Protein AF-W7YFQ7-F1 (afdb_monomer_lite)

Secondary structure (DSSP, 8-state):
-HHHHHHHHHHHHHHHHHHT---------EEEEEEEE--HHHHHHHEETTTTEE--HHHHTTTHHHHHTSSEEEEEEES--TT---TT---EEEEGGGT--

Structure (mmCIF, N/CA/C/O backbone):
data_AF-W7YFQ7-F1
#
_entry.id   AF-W7YFQ7-F1
#
loop_
_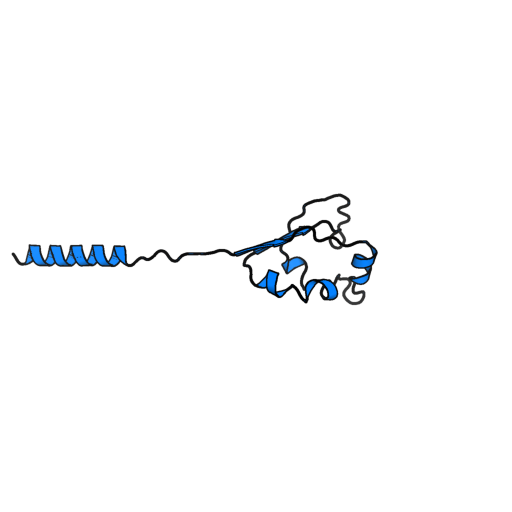atom_site.group_PDB
_atom_site.id
_atom_site.type_symbol
_atom_site.label_atom_id
_atom_site.label_alt_id
_atom_site.label_comp_id
_atom_site.label_asym_id
_atom_site.label_entity_id
_atom_site.label_seq_id
_atom_site.pdbx_PDB_ins_code
_atom_site.Cartn_x
_atom_site.Cartn_y
_atom_site.Cartn_z
_atom_site.occupancy
_atom_site.B_iso_or_equiv
_atom_site.auth_seq_id
_atom_site.auth_comp_id
_atom_site.auth_asym_id
_atom_site.auth_atom_id
_atom_site.pdbx_PDB_model_num
ATOM 1 N N . MET A 1 1 ? 42.651 -14.782 -48.985 1.00 70.44 1 MET A N 1
ATOM 2 C CA . MET A 1 1 ? 41.279 -14.273 -49.245 1.00 70.44 1 MET A CA 1
ATOM 3 C C . MET A 1 1 ? 40.213 -14.886 -48.337 1.00 70.44 1 MET A C 1
ATOM 5 O O . MET A 1 1 ? 39.398 -14.128 -47.835 1.00 70.44 1 MET A O 1
ATOM 9 N N . ALA A 1 2 ? 40.209 -16.202 -48.084 1.00 82.00 2 ALA A N 1
ATOM 10 C CA . ALA A 1 2 ? 39.188 -16.853 -47.249 1.00 82.00 2 ALA A CA 1
ATOM 11 C C . ALA A 1 2 ? 39.164 -16.369 -45.782 1.00 82.00 2 ALA A C 1
ATOM 13 O O . ALA A 1 2 ? 38.102 -16.023 -45.280 1.00 82.00 2 ALA A O 1
ATOM 14 N N . LEU A 1 3 ? 40.325 -16.240 -45.126 1.00 86.56 3 LEU A N 1
ATOM 15 C CA . LEU A 1 3 ? 40.413 -15.806 -43.720 1.00 86.56 3 LEU A CA 1
ATOM 16 C C . LEU A 1 3 ? 39.803 -14.414 -43.476 1.00 86.56 3 LEU A C 1
ATOM 18 O O . LEU A 1 3 ? 39.110 -14.194 -42.491 1.00 86.56 3 LEU A O 1
ATOM 22 N N . LYS A 1 4 ? 40.002 -13.486 -44.420 1.00 81.69 4 LYS A N 1
ATOM 23 C CA . LYS A 1 4 ? 39.465 -12.121 -44.343 1.00 81.69 4 LYS A CA 1
ATOM 24 C C . LYS A 1 4 ? 37.934 -12.101 -44.465 1.00 81.69 4 LYS A C 1
ATOM 26 O O . LYS A 1 4 ? 37.294 -11.270 -43.840 1.00 81.69 4 LYS A O 1
ATOM 31 N N . LYS A 1 5 ? 37.351 -13.040 -45.225 1.00 85.12 5 LYS A N 1
ATOM 32 C CA . LYS A 1 5 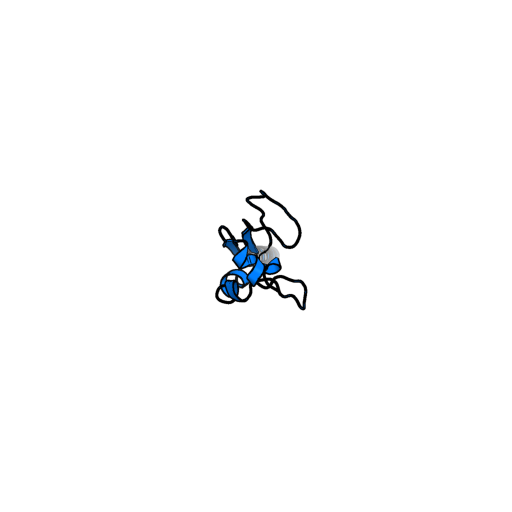? 35.892 -13.210 -45.340 1.00 85.12 5 LYS A CA 1
ATOM 33 C C . LYS A 1 5 ? 35.294 -13.738 -44.035 1.00 85.12 5 LYS A C 1
ATOM 35 O O . LYS A 1 5 ? 34.311 -13.186 -43.561 1.00 85.12 5 LYS A O 1
ATOM 40 N N . TRP A 1 6 ? 35.929 -14.739 -43.424 1.00 92.31 6 TRP A N 1
ATOM 41 C CA . TRP A 1 6 ? 35.507 -15.275 -42.126 1.00 92.31 6 TRP A CA 1
ATOM 42 C C . TRP A 1 6 ? 35.628 -14.249 -40.997 1.00 92.31 6 TRP A C 1
ATOM 44 O O . TRP A 1 6 ? 34.728 -14.153 -40.172 1.00 92.31 6 TRP A O 1
ATOM 54 N N . LEU A 1 7 ? 36.680 -13.424 -41.012 1.00 92.44 7 LEU A N 1
ATOM 55 C CA . LEU A 1 7 ? 36.837 -12.318 -40.067 1.00 92.44 7 LEU A CA 1
ATOM 56 C C . LEU A 1 7 ? 35.684 -11.308 -40.178 1.00 92.44 7 LEU A C 1
ATOM 58 O O . LEU A 1 7 ? 35.137 -10.889 -39.166 1.00 92.44 7 LEU A O 1
ATOM 62 N N . VAL A 1 8 ? 35.284 -10.945 -41.400 1.00 91.62 8 VAL A N 1
ATOM 63 C CA . VAL A 1 8 ? 34.161 -10.020 -41.621 1.00 91.62 8 VAL A CA 1
ATOM 64 C C . VAL A 1 8 ? 32.843 -10.632 -41.148 1.00 91.62 8 VAL A C 1
ATOM 66 O O . VAL A 1 8 ? 32.085 -9.953 -40.466 1.00 91.62 8 VAL A O 1
ATOM 69 N N . VAL A 1 9 ? 32.587 -11.911 -41.434 1.00 90.75 9 VAL A N 1
ATOM 70 C CA . VAL A 1 9 ? 31.385 -12.614 -40.946 1.00 90.75 9 VAL A CA 1
ATOM 71 C C . VAL A 1 9 ? 31.350 -12.656 -39.418 1.00 90.75 9 VAL A C 1
ATOM 73 O O . VAL A 1 9 ? 30.310 -12.398 -38.822 1.00 90.75 9 VAL A O 1
ATOM 76 N N . PHE A 1 10 ? 32.490 -12.919 -38.779 1.00 89.25 10 PHE A N 1
ATOM 77 C CA . PHE A 1 10 ? 32.606 -12.941 -37.324 1.00 89.25 10 PHE A CA 1
ATOM 78 C C . PHE A 1 10 ? 32.365 -11.559 -36.700 1.00 89.25 10 PHE A C 1
ATOM 80 O O . PHE A 1 10 ? 31.632 -11.442 -35.722 1.00 89.25 10 PHE A O 1
ATOM 87 N N . ILE A 1 11 ? 32.912 -10.498 -37.301 1.00 89.94 11 ILE A N 1
ATOM 88 C CA . ILE A 1 11 ? 32.677 -9.116 -36.861 1.00 89.94 11 ILE A CA 1
ATOM 89 C C . ILE A 1 11 ? 31.201 -8.737 -37.030 1.00 89.94 11 ILE A C 1
ATOM 91 O O . ILE A 1 11 ? 30.610 -8.184 -36.107 1.00 89.94 11 ILE A O 1
ATOM 95 N N . VAL A 1 12 ? 30.585 -9.072 -38.168 1.00 88.88 12 VAL A N 1
ATOM 96 C CA . VAL A 1 12 ? 29.155 -8.821 -38.411 1.00 88.88 12 VAL A CA 1
ATOM 97 C C . VAL A 1 12 ? 28.295 -9.556 -37.384 1.00 88.88 12 VAL A C 1
ATOM 99 O O . VAL A 1 12 ? 27.389 -8.947 -36.828 1.00 88.88 12 VAL A O 1
ATOM 102 N N . PHE A 1 13 ? 28.622 -10.813 -37.070 1.00 84.69 13 PHE A N 1
ATOM 103 C CA . PHE A 1 13 ? 27.921 -11.601 -36.057 1.00 84.69 13 PHE A CA 1
ATOM 104 C C . PHE A 1 13 ? 28.012 -10.968 -34.659 1.00 84.69 13 PHE A C 1
ATOM 106 O O . PHE A 1 13 ? 26.998 -10.847 -33.971 1.00 84.69 13 PHE A O 1
ATOM 113 N N . ILE A 1 14 ? 29.197 -10.509 -34.241 1.00 84.56 14 ILE A N 1
ATOM 114 C CA . ILE A 1 14 ? 29.376 -9.829 -32.946 1.00 84.56 14 ILE A CA 1
ATOM 115 C C . ILE A 1 14 ? 28.557 -8.535 -32.891 1.00 84.56 14 ILE A C 1
ATOM 117 O O . ILE A 1 14 ? 27.827 -8.308 -31.926 1.00 84.56 14 ILE A O 1
ATOM 121 N N . VAL A 1 15 ? 28.633 -7.709 -33.937 1.00 83.44 15 VAL A N 1
ATOM 122 C CA . VAL A 1 15 ? 27.920 -6.426 -33.991 1.00 83.44 15 VAL A CA 1
ATOM 123 C C . VAL A 1 15 ? 26.402 -6.635 -34.006 1.00 83.44 15 VAL A C 1
ATOM 125 O O . VAL A 1 15 ? 25.687 -5.917 -33.310 1.00 83.44 15 VAL A O 1
ATOM 128 N N . SER A 1 16 ? 25.895 -7.647 -34.719 1.00 76.94 16 SER A N 1
ATOM 129 C CA . SER A 1 16 ? 24.457 -7.945 -34.747 1.00 76.94 16 SER A CA 1
ATOM 130 C C . SER A 1 16 ? 23.914 -8.417 -33.398 1.00 76.94 16 SER A C 1
ATOM 132 O O . SER A 1 16 ? 22.808 -8.034 -33.037 1.00 76.94 16 SER A O 1
ATOM 134 N N . ASN A 1 17 ? 24.679 -9.196 -32.625 1.00 73.94 17 ASN A N 1
ATOM 135 C CA . ASN A 1 17 ? 24.239 -9.629 -31.293 1.00 73.94 17 ASN A CA 1
ATOM 136 C C . ASN A 1 17 ? 24.233 -8.461 -30.292 1.00 73.94 17 ASN A C 1
ATOM 138 O O . ASN A 1 17 ? 23.316 -8.360 -29.485 1.00 73.94 17 ASN A O 1
ATOM 142 N N . GLY A 1 18 ? 25.205 -7.543 -30.375 1.00 68.81 18 GLY A N 1
ATOM 143 C CA . GLY A 1 18 ? 25.257 -6.356 -29.513 1.00 68.81 18 GLY A CA 1
ATOM 144 C C . GLY A 1 18 ? 24.101 -5.372 -29.731 1.00 68.81 18 GLY A C 1
ATOM 145 O O . GLY A 1 18 ? 23.648 -4.746 -28.779 1.00 68.81 18 GLY A O 1
ATOM 146 N N . LEU A 1 19 ? 23.593 -5.265 -30.964 1.00 64.94 19 LEU A N 1
ATOM 147 C CA . LEU A 1 19 ? 22.467 -4.387 -31.316 1.00 64.94 19 LEU A CA 1
ATOM 148 C C . LEU A 1 19 ? 21.089 -4.959 -30.934 1.00 64.94 19 LEU A C 1
ATOM 150 O O . LEU A 1 19 ? 20.122 -4.204 -30.882 1.00 64.94 19 LEU A O 1
ATOM 154 N N . LEU A 1 20 ? 20.984 -6.269 -30.679 1.00 63.41 20 LEU A N 1
ATOM 155 C CA . LEU A 1 20 ? 19.723 -6.945 -30.336 1.00 63.41 20 LEU A CA 1
ATOM 156 C C . LEU A 1 20 ? 19.399 -6.932 -28.837 1.00 63.41 20 LEU A C 1
ATOM 158 O O . LEU A 1 20 ? 18.305 -7.342 -28.451 1.00 63.41 20 LEU A O 1
ATOM 162 N N . TYR A 1 21 ? 20.300 -6.427 -27.993 1.00 66.25 21 TYR A N 1
ATOM 163 C CA . TYR A 1 21 ? 19.982 -6.119 -26.602 1.00 66.25 21 TYR A CA 1
ATOM 164 C C . TYR A 1 21 ? 19.163 -4.826 -26.544 1.00 66.25 21 TYR A C 1
ATOM 166 O O . TYR A 1 21 ? 19.664 -3.758 -26.200 1.00 66.25 21 TYR A O 1
ATOM 174 N N . ALA A 1 22 ? 17.887 -4.918 -26.918 1.00 65.56 22 ALA A N 1
ATOM 175 C CA . ALA A 1 22 ? 16.916 -3.897 -26.564 1.00 65.56 22 ALA A CA 1
ATOM 176 C C . ALA A 1 22 ? 16.844 -3.829 -25.032 1.00 65.56 22 ALA A C 1
ATOM 178 O O . ALA A 1 22 ? 16.665 -4.849 -24.366 1.00 65.56 22 ALA A O 1
ATOM 179 N N . GLN A 1 23 ? 17.035 -2.639 -24.470 1.00 69.56 23 GLN A N 1
ATOM 180 C CA . GLN A 1 23 ? 16.925 -2.430 -23.035 1.00 69.56 23 GLN A CA 1
ATOM 181 C C . GLN A 1 23 ? 15.461 -2.616 -22.638 1.00 69.56 23 GLN A C 1
ATOM 183 O O . GLN A 1 23 ? 14.599 -1.855 -23.079 1.00 69.56 23 GLN A O 1
ATOM 188 N N . GLU A 1 24 ? 15.175 -3.654 -21.851 1.00 72.19 24 GLU A N 1
ATOM 189 C CA . GLU A 1 24 ? 13.844 -3.866 -21.295 1.00 72.19 24 GLU A CA 1
ATOM 190 C C . GLU A 1 24 ? 13.501 -2.645 -20.439 1.00 72.19 24 GLU A C 1
ATOM 192 O O . GLU A 1 24 ? 14.196 -2.320 -19.472 1.00 72.19 24 GLU A O 1
ATOM 197 N N . ALA A 1 25 ? 12.495 -1.890 -20.875 1.00 77.25 25 ALA A N 1
ATOM 198 C CA . ALA A 1 25 ? 12.075 -0.684 -20.190 1.00 77.25 25 ALA A CA 1
ATOM 199 C C . ALA A 1 25 ? 11.369 -1.093 -18.894 1.00 77.25 25 ALA A C 1
ATOM 201 O O . ALA A 1 25 ? 10.172 -1.361 -18.886 1.00 77.25 25 ALA A O 1
ATOM 202 N N . ALA A 1 26 ? 12.128 -1.166 -17.801 1.00 85.94 26 ALA A N 1
ATOM 203 C CA . ALA A 1 26 ? 11.566 -1.349 -16.475 1.00 85.94 26 ALA A CA 1
ATOM 204 C C . ALA A 1 26 ? 10.814 -0.074 -16.073 1.00 85.94 26 ALA A C 1
ATOM 206 O O . ALA A 1 26 ? 11.399 1.008 -15.987 1.00 85.94 26 ALA A O 1
ATOM 207 N N . SER A 1 27 ? 9.514 -0.202 -15.831 1.00 89.94 27 SER A N 1
ATOM 208 C CA . SER A 1 27 ? 8.679 0.852 -15.262 1.00 89.94 27 SER A CA 1
ATOM 209 C C . SER A 1 27 ? 8.291 0.494 -13.835 1.00 89.94 27 SER A C 1
ATOM 211 O O . SER A 1 27 ? 8.047 -0.672 -13.543 1.00 89.94 27 SER A O 1
ATOM 213 N N . VAL A 1 28 ? 8.187 1.507 -12.978 1.00 92.81 28 VAL A N 1
ATOM 214 C CA . VAL A 1 28 ? 7.554 1.401 -11.663 1.00 92.81 28 VAL A CA 1
ATOM 215 C C . VAL A 1 28 ? 6.403 2.397 -11.605 1.00 92.81 28 VAL A C 1
ATOM 217 O O . VAL A 1 28 ? 6.538 3.538 -12.052 1.00 92.81 28 VAL A O 1
ATOM 220 N N . SER A 1 29 ? 5.271 1.965 -11.077 1.00 92.38 29 SER A N 1
ATOM 221 C CA . SER A 1 29 ? 4.064 2.764 -10.913 1.00 92.38 29 SER A CA 1
ATOM 222 C C . SER A 1 29 ? 3.906 3.201 -9.458 1.00 92.38 29 SER A C 1
ATOM 224 O O . SER A 1 29 ? 4.078 2.425 -8.519 1.00 92.38 29 SER A O 1
ATOM 226 N N . LEU A 1 30 ? 3.614 4.488 -9.271 1.00 91.94 30 LEU A N 1
ATOM 227 C CA . LEU A 1 30 ? 3.471 5.122 -7.963 1.00 91.94 30 LEU A CA 1
ATOM 228 C C . LEU A 1 30 ? 2.135 5.859 -7.908 1.00 91.94 30 LEU A C 1
ATOM 230 O O . LEU A 1 30 ? 1.847 6.674 -8.786 1.00 91.94 30 LEU A O 1
ATOM 234 N N . VAL A 1 31 ? 1.359 5.632 -6.852 1.00 92.31 31 VAL A N 1
ATOM 235 C CA . VAL A 1 31 ? 0.144 6.396 -6.551 1.00 92.31 31 VAL A CA 1
ATOM 236 C C . VAL A 1 31 ? 0.359 7.204 -5.281 1.00 92.31 31 VAL A C 1
ATOM 238 O O . VAL A 1 31 ? 0.727 6.666 -4.238 1.00 92.31 31 VAL A O 1
ATOM 241 N N . PHE A 1 32 ? 0.105 8.510 -5.376 1.00 89.81 32 PHE A N 1
ATOM 242 C CA . PHE A 1 32 ? 0.126 9.430 -4.244 1.00 89.81 32 PHE A CA 1
ATOM 243 C C . PHE A 1 32 ? -1.301 9.835 -3.898 1.00 89.81 32 PHE A C 1
ATOM 245 O O . PHE A 1 32 ? -1.997 10.470 -4.690 1.00 89.81 32 PHE A O 1
ATOM 252 N N . VAL A 1 33 ? -1.724 9.464 -2.699 1.00 87.69 33 VAL A N 1
ATOM 253 C CA . VAL A 1 33 ? -2.987 9.866 -2.095 1.00 87.69 33 VAL A CA 1
ATOM 254 C C . VAL A 1 33 ? -2.711 11.059 -1.186 1.00 87.69 33 VAL A C 1
ATOM 256 O O . VAL A 1 33 ? -1.703 11.092 -0.476 1.00 87.69 33 VAL A O 1
ATOM 259 N N . GLY A 1 34 ? -3.605 12.045 -1.224 1.00 84.19 34 GLY A N 1
ATOM 260 C CA . GLY A 1 34 ? -3.584 13.163 -0.284 1.00 84.19 34 GLY A CA 1
ATOM 261 C C . GLY A 1 34 ? -3.925 12.724 1.143 1.00 84.19 34 GLY A C 1
ATOM 262 O O . GLY A 1 34 ? -3.721 11.573 1.532 1.00 84.19 34 GLY A O 1
ATOM 263 N N . ASP A 1 35 ? -4.468 13.649 1.920 1.00 84.88 35 A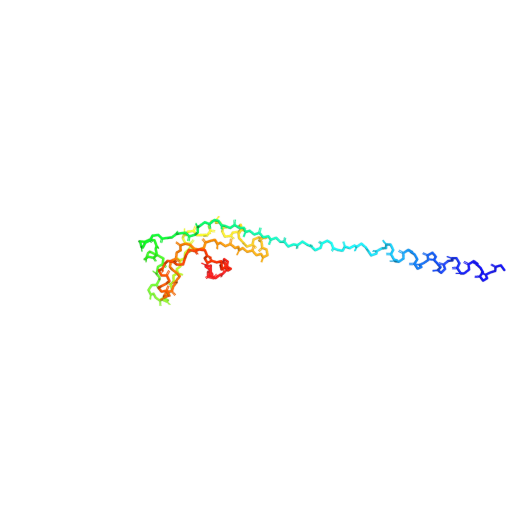SP A N 1
ATOM 264 C CA . ASP A 1 35 ? -4.692 13.440 3.347 1.00 84.88 35 ASP A CA 1
ATOM 265 C C . ASP A 1 35 ? -5.755 12.365 3.599 1.00 84.88 35 ASP A C 1
ATOM 267 O O . ASP A 1 35 ? -6.933 12.508 3.259 1.00 84.88 35 ASP A O 1
ATOM 271 N N . VAL A 1 36 ? -5.347 11.282 4.250 1.00 81.19 36 VAL A N 1
ATOM 272 C CA . VAL A 1 36 ? -6.249 10.283 4.810 1.00 81.19 36 VAL A CA 1
ATOM 273 C C . VAL A 1 36 ? -6.552 10.702 6.239 1.00 81.19 36 VAL A C 1
ATOM 275 O O . VAL A 1 36 ? -5.782 10.454 7.170 1.00 81.19 36 VAL A O 1
ATOM 278 N N . MET A 1 37 ? -7.692 11.369 6.388 1.00 82.00 37 MET A N 1
ATOM 279 C CA . MET A 1 37 ? -8.200 11.875 7.657 1.00 82.00 37 MET A CA 1
ATOM 280 C C . MET A 1 37 ? -9.432 11.102 8.116 1.00 82.00 37 MET A C 1
ATOM 282 O O . MET A 1 37 ? -10.282 10.704 7.319 1.00 82.00 37 MET A O 1
ATOM 286 N N . GLY A 1 38 ? -9.562 10.948 9.432 1.00 77.00 38 GLY A N 1
ATOM 287 C CA . GLY A 1 38 ? -10.766 10.425 10.066 1.00 77.00 38 GLY A CA 1
ATOM 288 C C . GLY A 1 38 ? -11.041 11.146 11.380 1.00 77.00 38 GLY A C 1
ATOM 289 O O . GLY A 1 38 ? -10.211 11.135 12.288 1.00 77.00 38 GLY A O 1
ATOM 290 N N . HIS A 1 39 ? -12.218 11.754 11.517 1.00 82.69 39 HIS A N 1
ATOM 291 C CA . HIS A 1 39 ? -12.678 12.288 12.796 1.00 82.69 39 HIS A CA 1
ATOM 292 C C . HIS A 1 39 ? -12.987 11.157 13.783 1.00 82.69 39 HIS A C 1
ATOM 294 O O . HIS A 1 39 ? -13.262 10.018 13.405 1.00 82.69 39 HIS A O 1
ATOM 300 N N . GLY A 1 40 ? -13.003 11.472 15.080 1.00 81.00 40 GLY A N 1
ATOM 301 C CA . GLY A 1 40 ? -13.156 10.465 16.134 1.00 81.00 40 GLY A CA 1
ATOM 302 C C . GLY A 1 40 ? -14.402 9.579 16.000 1.00 81.00 40 GLY A C 1
ATOM 303 O O . GLY A 1 40 ? -14.353 8.412 16.372 1.00 81.00 40 GLY A O 1
ATOM 304 N N . THR A 1 41 ? -15.507 10.084 15.447 1.00 85.44 41 THR A N 1
ATOM 305 C CA . THR A 1 41 ? -16.703 9.274 15.150 1.00 85.44 41 THR A CA 1
ATOM 306 C C . THR A 1 41 ? -16.463 8.257 14.036 1.00 85.44 41 THR A C 1
ATOM 308 O O . THR A 1 41 ? -16.902 7.121 14.168 1.00 85.44 41 THR A O 1
ATOM 311 N N . GLN A 1 42 ? -15.720 8.633 12.992 1.00 84.31 42 GLN A N 1
ATOM 312 C CA . GLN A 1 42 ? -15.352 7.763 11.871 1.00 84.31 42 GLN A CA 1
ATOM 313 C C . GLN A 1 42 ? -14.368 6.670 12.312 1.00 84.31 42 GLN A C 1
ATOM 315 O O . GLN A 1 42 ? -14.525 5.507 11.950 1.00 84.31 42 GLN A O 1
ATOM 320 N N . ILE A 1 43 ? -13.400 7.022 13.167 1.00 81.00 43 ILE A N 1
ATOM 321 C CA . ILE A 1 43 ? -12.484 6.047 13.781 1.00 81.00 43 ILE A CA 1
ATOM 322 C C . ILE A 1 43 ? -13.276 5.056 14.641 1.00 81.00 43 ILE A C 1
ATOM 324 O O . ILE A 1 43 ? -13.105 3.847 14.517 1.00 81.00 43 ILE A O 1
ATOM 328 N N . LYS A 1 44 ? -14.195 5.551 15.481 1.00 84.62 44 LYS A N 1
ATOM 329 C CA . LYS A 1 44 ? -15.043 4.695 16.325 1.00 84.62 44 LYS A CA 1
ATOM 330 C C . LYS A 1 44 ? -15.926 3.757 15.506 1.00 84.62 44 LYS A C 1
ATOM 332 O O . LYS A 1 44 ? -16.061 2.603 15.889 1.00 84.62 44 LYS A O 1
ATOM 337 N N . SER A 1 45 ? -16.506 4.223 14.397 1.00 86.56 45 SER A N 1
ATOM 338 C CA . SER A 1 45 ? -17.336 3.375 13.531 1.00 86.56 45 SER A CA 1
ATOM 339 C C . SER A 1 45 ? -16.546 2.305 12.782 1.00 86.56 45 SER A C 1
ATOM 341 O O . SER A 1 45 ? -17.129 1.302 12.393 1.00 86.56 45 SER A O 1
ATOM 343 N N . ALA A 1 46 ? -15.244 2.512 12.575 1.00 85.19 46 ALA A N 1
ATOM 344 C CA . ALA A 1 46 ? -14.379 1.521 11.945 1.00 85.19 46 ALA A CA 1
ATOM 345 C C . ALA A 1 46 ? -13.968 0.398 12.915 1.00 85.19 46 ALA A C 1
ATOM 347 O O . ALA A 1 46 ? -13.506 -0.645 12.468 1.00 85.19 46 ALA A O 1
ATOM 348 N N . PHE A 1 47 ? -14.105 0.575 14.233 1.00 86.62 47 PHE A N 1
ATOM 349 C CA . PHE A 1 47 ? -13.685 -0.438 15.201 1.00 86.62 47 PHE A CA 1
ATOM 350 C C . PHE A 1 47 ? -14.607 -1.667 15.180 1.00 86.62 47 PHE A C 1
ATOM 352 O O . PHE A 1 47 ? -15.818 -1.544 15.350 1.00 86.62 47 PHE A O 1
ATOM 359 N N . VAL A 1 48 ? -14.009 -2.849 15.030 1.00 87.31 48 VAL A N 1
ATOM 360 C CA . VAL A 1 48 ? -14.659 -4.164 15.039 1.00 87.31 48 VAL A CA 1
ATOM 361 C C . VAL A 1 48 ? -14.378 -4.832 16.395 1.00 87.31 48 VAL A C 1
ATOM 363 O O . VAL A 1 48 ? -13.252 -5.289 16.630 1.00 87.31 48 VAL A O 1
ATOM 366 N N . PRO A 1 49 ? -15.354 -4.870 17.326 1.00 87.50 49 PRO A N 1
ATOM 367 C CA . PRO A 1 49 ? -15.134 -5.348 18.693 1.00 87.50 49 PRO A CA 1
ATOM 368 C C . PRO A 1 49 ? -14.678 -6.806 18.785 1.00 87.50 49 PRO A C 1
ATOM 370 O O . PRO A 1 49 ? -13.904 -7.151 19.679 1.00 87.50 49 PRO A O 1
ATOM 373 N N . GLU A 1 50 ? -15.137 -7.650 17.863 1.00 92.12 50 GLU A N 1
ATOM 374 C CA . GLU A 1 50 ? -14.892 -9.093 17.847 1.00 92.12 50 GLU A CA 1
ATOM 375 C C . GLU A 1 50 ? -13.414 -9.404 17.594 1.00 92.12 50 GLU A C 1
ATOM 377 O O . GLU A 1 50 ? -12.840 -10.290 18.226 1.00 92.12 50 GLU A O 1
ATOM 382 N N . THR A 1 51 ? -12.786 -8.646 16.694 1.00 86.69 51 THR A N 1
ATOM 383 C CA . THR A 1 51 ? -11.377 -8.812 16.312 1.00 86.69 51 THR A CA 1
ATOM 384 C C . THR A 1 51 ? -10.453 -7.838 17.039 1.00 86.69 51 THR A C 1
ATOM 386 O O . THR A 1 51 ? -9.237 -8.012 17.004 1.00 86.69 51 THR A O 1
ATOM 389 N N . LYS A 1 52 ? -11.015 -6.826 17.720 1.00 82.94 52 LYS A N 1
ATOM 390 C CA . LYS A 1 52 ? -10.296 -5.682 18.311 1.00 82.94 52 LYS A CA 1
ATOM 391 C C . LYS A 1 52 ? -9.435 -4.927 17.291 1.00 82.94 52 LYS A C 1
ATOM 393 O O . LYS A 1 52 ? -8.395 -4.374 17.645 1.00 82.94 52 LYS A O 1
ATOM 398 N N . GLN A 1 53 ? -9.866 -4.907 16.035 1.00 81.19 53 GLN A N 1
ATOM 399 C CA . GLN A 1 53 ? -9.186 -4.228 14.931 1.00 81.19 53 GLN A CA 1
ATOM 400 C C . GLN A 1 53 ? -10.069 -3.124 14.351 1.00 81.19 53 GLN A C 1
ATOM 402 O O . GLN A 1 53 ? -11.247 -3.017 14.681 1.00 81.19 53 GLN A O 1
ATOM 407 N N . TYR A 1 54 ? -9.497 -2.291 13.487 1.00 80.75 54 TYR A N 1
ATOM 408 C CA . TYR A 1 54 ? -10.239 -1.294 12.722 1.00 80.75 54 TYR A CA 1
ATOM 409 C C . TYR A 1 54 ? -10.415 -1.791 11.286 1.00 80.75 54 TYR A C 1
ATOM 411 O O . TYR A 1 54 ? -9.455 -2.248 10.676 1.00 80.75 54 TYR A O 1
ATOM 419 N N . SER A 1 55 ? -11.628 -1.685 10.748 1.00 84.00 55 SER A N 1
ATOM 420 C CA . SER A 1 55 ? -11.964 -1.984 9.360 1.00 84.00 55 SER A CA 1
ATOM 421 C C . SER A 1 55 ? -12.477 -0.729 8.664 1.00 84.00 55 SER A C 1
ATOM 423 O O . SER A 1 55 ? -13.509 -0.167 9.031 1.00 84.00 55 SER A O 1
ATOM 425 N N . TYR A 1 56 ? -11.756 -0.306 7.627 1.00 84.75 56 TYR A N 1
ATOM 426 C CA . TYR A 1 56 ? -12.127 0.819 6.765 1.00 84.75 56 TYR A CA 1
ATOM 427 C C . TYR A 1 56 ? -12.681 0.362 5.410 1.00 84.75 56 TYR A C 1
ATOM 429 O O . TYR A 1 56 ? -12.792 1.162 4.479 1.00 84.75 56 TYR A O 1
ATOM 437 N N . GLU A 1 57 ? -13.079 -0.908 5.298 1.00 82.62 57 GLU A N 1
ATOM 438 C CA . GLU A 1 57 ? -13.637 -1.484 4.069 1.00 82.62 57 GLU A CA 1
ATOM 439 C C . GLU A 1 57 ? -14.839 -0.670 3.562 1.00 82.62 57 GLU A C 1
ATOM 441 O O . GLU A 1 57 ? -14.969 -0.403 2.370 1.00 82.62 57 GLU A O 1
ATOM 446 N N . GLY A 1 58 ? -15.684 -0.170 4.471 1.00 82.06 58 GLY A N 1
ATOM 447 C CA . GLY A 1 58 ? -16.810 0.702 4.124 1.00 82.06 58 GLY A CA 1
ATOM 448 C C . GLY A 1 58 ? -16.410 2.008 3.420 1.00 82.06 58 GLY A C 1
ATOM 449 O O . GLY A 1 58 ? -17.210 2.540 2.651 1.00 82.06 58 GLY A O 1
ATOM 450 N N . CYS A 1 59 ? -15.189 2.500 3.649 1.00 84.00 59 CYS A N 1
ATOM 451 C CA . CYS A 1 59 ? -14.657 3.730 3.065 1.00 84.00 59 CYS A CA 1
ATOM 452 C C . CYS A 1 59 ? -13.872 3.465 1.775 1.00 84.00 59 CYS A C 1
ATOM 454 O O . CYS A 1 59 ? -14.060 4.178 0.792 1.00 84.00 59 CYS A O 1
ATOM 456 N N . PHE A 1 60 ? -13.004 2.449 1.765 1.00 85.56 60 PHE A N 1
ATOM 457 C CA . PHE A 1 60 ? -12.017 2.275 0.694 1.00 85.56 60 PHE A CA 1
ATOM 458 C C . PHE A 1 60 ? -12.373 1.220 -0.355 1.00 85.56 60 PHE A C 1
ATOM 460 O O . PHE A 1 60 ? -11.766 1.234 -1.423 1.00 85.56 60 PHE A O 1
ATOM 467 N N . LYS A 1 61 ? -13.382 0.361 -0.137 1.00 84.88 61 LYS A N 1
ATOM 468 C CA . LYS A 1 61 ? -13.704 -0.735 -1.077 1.00 84.88 61 LYS A CA 1
ATOM 469 C C . LYS A 1 61 ? -13.918 -0.296 -2.527 1.00 84.88 61 LYS A C 1
ATOM 471 O O . LYS A 1 61 ? -13.592 -1.036 -3.444 1.00 84.88 61 LYS A O 1
ATOM 476 N N . TYR A 1 62 ? -14.458 0.904 -2.743 1.00 87.12 62 TYR A N 1
ATOM 477 C CA . TYR A 1 62 ? -14.796 1.404 -4.080 1.00 87.12 62 TYR A CA 1
ATOM 478 C C . TYR A 1 62 ? -13.618 2.030 -4.829 1.00 87.12 62 TYR A C 1
ATOM 480 O O . TYR A 1 62 ? -13.724 2.260 -6.026 1.00 87.12 62 TYR A O 1
ATOM 488 N N . VAL A 1 63 ? -12.528 2.339 -4.125 1.00 86.56 63 VAL A N 1
ATOM 489 C CA . VAL A 1 63 ? -11.313 2.949 -4.690 1.00 86.56 63 VAL A CA 1
ATOM 490 C C . VAL A 1 63 ? -10.097 2.034 -4.555 1.00 86.56 63 VAL A C 1
ATOM 492 O O . VAL A 1 63 ? -9.006 2.386 -4.986 1.00 86.56 63 VAL A O 1
ATOM 495 N N . ARG A 1 64 ? -10.286 0.842 -3.978 1.00 85.75 64 ARG A N 1
ATOM 496 C CA . ARG A 1 64 ? -9.247 -0.158 -3.728 1.00 85.75 64 ARG A CA 1
ATOM 497 C C . ARG A 1 64 ? -8.457 -0.509 -4.988 1.00 85.75 64 ARG A C 1
ATOM 499 O O . ARG A 1 64 ? -7.234 -0.555 -4.934 1.00 85.75 64 ARG A O 1
ATOM 506 N N . ASN A 1 65 ? -9.141 -0.681 -6.118 1.00 88.00 65 ASN A N 1
ATOM 507 C CA . ASN A 1 65 ? -8.508 -1.019 -7.392 1.00 88.00 65 ASN A CA 1
ATOM 508 C C . ASN A 1 65 ? -7.486 0.040 -7.839 1.00 88.00 65 ASN A C 1
ATOM 510 O O . ASN A 1 65 ? -6.431 -0.315 -8.341 1.00 88.00 65 ASN A O 1
ATOM 514 N N . ILE A 1 66 ? -7.742 1.324 -7.565 1.00 86.50 66 ILE A N 1
ATOM 515 C CA . ILE A 1 66 ? -6.825 2.422 -7.916 1.00 86.50 66 ILE A CA 1
ATOM 516 C C . ILE A 1 66 ? -5.486 2.272 -7.178 1.00 86.50 66 ILE A C 1
ATOM 518 O O . ILE A 1 66 ? -4.439 2.631 -7.707 1.00 86.50 66 ILE A O 1
ATOM 522 N N . PHE A 1 67 ? -5.511 1.749 -5.951 1.00 85.75 67 PHE A N 1
ATOM 523 C CA . PHE A 1 67 ? -4.315 1.570 -5.128 1.00 85.75 67 PHE A CA 1
ATOM 524 C C . PHE A 1 67 ? -3.579 0.264 -5.439 1.00 85.75 67 PHE A C 1
ATOM 526 O O . PHE A 1 67 ? -2.356 0.213 -5.332 1.00 85.75 67 PHE A O 1
ATOM 533 N N . GLU A 1 68 ? -4.320 -0.789 -5.791 1.00 84.88 68 GLU A N 1
ATOM 534 C CA . GLU A 1 68 ? -3.771 -2.117 -6.101 1.00 84.88 68 GLU A CA 1
ATOM 535 C C . GLU A 1 68 ? -3.186 -2.214 -7.516 1.00 84.88 68 GLU A C 1
ATOM 537 O O . GLU A 1 68 ? -2.366 -3.089 -7.773 1.00 84.88 68 GLU A O 1
ATOM 542 N N . GLU A 1 69 ? -3.569 -1.314 -8.425 1.00 87.62 69 GLU A N 1
ATOM 543 C CA . GLU A 1 69 ? -2.986 -1.215 -9.769 1.00 87.62 69 GLU A CA 1
ATOM 544 C C . GLU A 1 69 ? -1.532 -0.706 -9.764 1.00 87.62 69 GLU A C 1
ATOM 546 O O . GLU A 1 69 ? -0.823 -0.890 -10.754 1.00 87.62 69 GLU A O 1
ATOM 551 N N . ALA A 1 70 ? -1.082 -0.072 -8.676 1.00 88.12 70 ALA A N 1
ATOM 552 C CA . ALA A 1 70 ? 0.254 0.502 -8.564 1.00 88.12 70 ALA A CA 1
ATOM 553 C C . ALA A 1 70 ? 1.219 -0.388 -7.771 1.00 88.12 70 ALA A C 1
ATOM 555 O O . ALA A 1 70 ? 0.840 -1.005 -6.777 1.00 88.12 70 ALA A O 1
ATOM 556 N N . ASP A 1 71 ? 2.501 -0.361 -8.143 1.00 90.56 71 ASP A N 1
ATOM 557 C CA . ASP A 1 71 ? 3.564 -1.066 -7.415 1.00 90.56 71 ASP A CA 1
ATOM 558 C C . ASP A 1 71 ? 3.725 -0.509 -5.994 1.00 90.56 71 ASP A C 1
ATOM 560 O O . ASP A 1 71 ? 3.964 -1.251 -5.039 1.00 90.56 71 ASP A O 1
ATOM 564 N N . PHE A 1 72 ? 3.560 0.810 -5.841 1.00 88.06 72 PHE A N 1
ATOM 565 C CA . PHE A 1 72 ? 3.543 1.467 -4.539 1.00 88.06 72 PHE A CA 1
ATOM 566 C C . PHE A 1 72 ? 2.428 2.507 -4.444 1.00 88.06 72 PHE A C 1
ATOM 568 O O . PHE A 1 72 ? 2.305 3.393 -5.289 1.00 88.06 72 PHE A O 1
ATOM 575 N N . THR A 1 73 ? 1.687 2.459 -3.336 1.00 87.50 73 THR A N 1
ATOM 576 C CA . THR A 1 73 ? 0.725 3.498 -2.956 1.00 87.50 73 THR A CA 1
ATOM 577 C C . THR A 1 73 ? 1.160 4.164 -1.656 1.00 87.50 73 THR A C 1
ATOM 579 O O . THR A 1 73 ? 1.352 3.497 -0.634 1.00 87.50 73 THR A O 1
ATOM 582 N N . ILE A 1 74 ? 1.298 5.487 -1.712 1.00 86.06 74 ILE A N 1
ATOM 583 C CA . ILE A 1 74 ? 1.746 6.375 -0.639 1.00 86.06 74 ILE A CA 1
ATOM 584 C C . ILE A 1 74 ? 0.596 7.315 -0.286 1.00 86.06 74 ILE A C 1
ATOM 586 O O . ILE A 1 74 ? 0.052 7.968 -1.169 1.00 86.06 74 ILE A O 1
ATOM 590 N N . ALA A 1 75 ? 0.251 7.418 0.995 1.00 82.50 75 ALA A N 1
ATOM 591 C CA . ALA A 1 75 ? -0.783 8.330 1.479 1.00 82.50 75 ALA A CA 1
ATOM 592 C C . ALA A 1 75 ? -0.236 9.249 2.575 1.00 82.50 75 ALA A C 1
ATOM 594 O O . ALA A 1 75 ? 0.560 8.802 3.404 1.00 82.50 75 ALA A O 1
ATOM 595 N N . ASN A 1 76 ? -0.683 10.509 2.602 1.00 82.19 76 ASN A N 1
ATOM 596 C CA . ASN A 1 76 ? -0.446 11.381 3.749 1.00 82.19 76 ASN A CA 1
ATOM 597 C C . ASN A 1 76 ? -1.415 10.994 4.870 1.00 82.19 76 ASN A C 1
ATOM 599 O O . ASN A 1 76 ? -2.615 11.232 4.763 1.00 82.19 76 ASN A O 1
ATOM 603 N N . LEU A 1 77 ? -0.929 10.373 5.941 1.00 77.56 77 LEU A N 1
ATOM 604 C CA . LEU A 1 77 ? -1.797 10.017 7.057 1.00 77.56 77 LEU A CA 1
ATOM 605 C C . LEU A 1 77 ? -1.912 11.178 8.042 1.00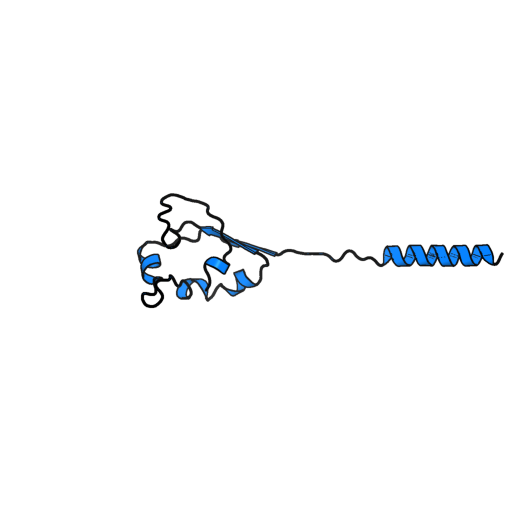 77.56 77 LEU A C 1
ATOM 607 O O . LEU A 1 77 ? -0.973 11.500 8.769 1.00 77.56 77 LEU A O 1
ATOM 611 N N . GLU A 1 78 ? -3.117 11.733 8.113 1.00 71.25 78 GLU A N 1
ATOM 612 C CA . GLU A 1 78 ? -3.535 12.743 9.085 1.00 71.25 78 GLU A CA 1
ATOM 613 C C . GLU A 1 78 ? -4.612 12.159 10.017 1.00 71.25 78 GLU A C 1
ATOM 615 O O . GLU A 1 78 ? -5.649 12.750 10.323 1.00 71.25 78 GLU A O 1
ATOM 620 N N . VAL A 1 79 ? -4.371 10.926 10.463 1.00 63.28 79 VAL A N 1
ATOM 621 C CA . VAL A 1 79 ? -5.255 10.167 11.347 1.00 63.28 79 VAL A CA 1
ATOM 622 C C . VAL A 1 79 ? -4.438 9.460 12.424 1.00 63.28 79 VAL A C 1
ATOM 624 O O . VAL A 1 79 ? -3.275 9.111 12.234 1.00 63.28 79 VAL A O 1
ATOM 627 N N . THR A 1 80 ? -5.039 9.250 13.594 1.00 59.00 80 THR A N 1
ATOM 628 C CA . THR A 1 80 ? -4.389 8.535 14.699 1.00 59.00 80 THR A CA 1
ATOM 629 C C . THR A 1 80 ? -4.366 7.037 14.381 1.00 59.00 80 THR A C 1
ATOM 631 O O . THR A 1 80 ? -5.418 6.398 14.376 1.00 59.00 80 THR A O 1
ATOM 634 N N . LEU A 1 81 ? -3.190 6.472 14.082 1.00 53.50 81 LEU A N 1
ATOM 635 C CA . LEU A 1 81 ? -3.053 5.041 13.790 1.00 53.50 81 LEU A CA 1
ATOM 636 C C . LEU A 1 81 ? -3.350 4.189 15.035 1.00 53.50 81 LEU A C 1
ATOM 638 O O . LEU A 1 81 ? -3.036 4.582 16.160 1.00 53.50 81 LEU A O 1
ATOM 642 N N . ALA A 1 82 ? -3.941 3.013 14.815 1.00 51.00 82 ALA A N 1
ATOM 643 C CA . ALA A 1 82 ? -4.400 2.066 15.829 1.00 51.00 82 ALA A CA 1
ATOM 644 C C . ALA A 1 82 ? -3.472 1.963 17.062 1.00 51.00 82 ALA A C 1
ATOM 646 O O . ALA A 1 82 ? -2.412 1.344 17.032 1.00 51.00 82 ALA A O 1
ATOM 647 N N . GLY A 1 83 ? -3.902 2.568 18.173 1.00 46.81 83 GLY A N 1
ATOM 648 C CA . GLY A 1 83 ? -3.312 2.399 19.505 1.00 46.81 83 GLY A CA 1
ATOM 649 C C . GLY A 1 83 ? -2.125 3.303 19.846 1.00 46.81 83 GLY A C 1
ATOM 650 O O . GLY A 1 83 ? -1.942 3.623 21.024 1.00 46.81 83 G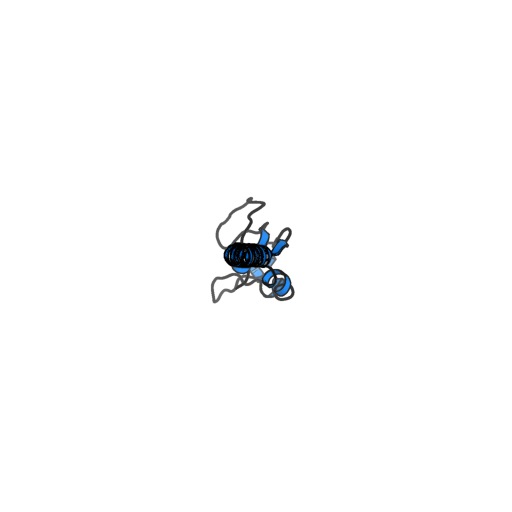LY A O 1
ATOM 651 N N . LEU A 1 84 ? -1.361 3.787 18.865 1.00 43.28 84 LEU A N 1
ATOM 652 C CA . LEU A 1 84 ? -0.312 4.765 19.132 1.00 43.28 84 LEU A CA 1
ATOM 653 C C . LEU A 1 84 ? -0.954 6.152 19.110 1.00 43.28 84 LEU A C 1
ATOM 655 O O . LEU A 1 84 ? -1.310 6.676 18.058 1.00 43.28 84 LEU A O 1
ATOM 659 N N . HIS A 1 85 ? -1.134 6.740 20.294 1.00 42.44 85 HIS A N 1
ATOM 660 C CA . HIS A 1 85 ? -1.572 8.125 20.464 1.00 42.44 85 HIS A CA 1
ATOM 661 C C . HIS A 1 85 ? -0.489 9.091 19.955 1.00 42.44 85 HIS A C 1
ATOM 663 O O . HIS A 1 85 ? 0.079 9.869 20.718 1.00 42.44 85 HIS A O 1
ATOM 669 N N . LEU A 1 86 ? -0.196 9.057 18.658 1.00 43.00 86 LEU A N 1
ATOM 670 C CA . LEU A 1 86 ? 0.619 10.045 17.971 1.00 43.00 86 LEU A CA 1
ATOM 671 C C . LEU A 1 86 ? -0.249 11.281 17.739 1.00 43.00 86 LEU A C 1
ATOM 673 O O . LEU A 1 86 ? -0.649 11.601 16.623 1.00 43.00 86 LEU A O 1
ATOM 677 N N . LYS A 1 87 ? -0.604 11.964 18.832 1.00 39.84 87 LYS A N 1
ATOM 678 C CA . LYS A 1 87 ? -1.181 13.304 18.743 1.00 39.84 87 LYS A CA 1
ATOM 679 C C . LYS A 1 87 ? -0.139 14.213 18.090 1.00 39.84 87 LYS A C 1
ATOM 681 O O . LYS A 1 87 ? 0.909 14.447 18.681 1.00 39.84 87 LYS A O 1
ATOM 686 N N . GLY A 1 88 ? -0.453 14.735 16.906 1.00 38.53 88 GLY A N 1
ATOM 687 C CA . GLY A 1 88 ? 0.336 15.787 16.261 1.00 38.53 88 GLY A CA 1
ATOM 688 C C . GLY A 1 88 ? 1.467 15.314 15.349 1.00 38.53 88 GLY A C 1
ATOM 689 O O . GLY A 1 88 ? 2.327 16.125 15.017 1.00 38.53 88 GLY A O 1
ATOM 690 N N . ILE A 1 89 ? 1.487 14.044 14.923 1.00 39.72 89 ILE A N 1
ATOM 691 C CA . ILE A 1 89 ? 2.287 13.669 13.749 1.00 39.72 89 ILE A CA 1
ATOM 692 C C . ILE A 1 89 ? 1.427 13.905 12.516 1.00 39.72 89 ILE A C 1
ATOM 694 O O . ILE A 1 89 ? 0.538 13.124 12.193 1.00 39.72 89 ILE A O 1
ATOM 698 N N . HIS A 1 90 ? 1.696 15.031 11.876 1.00 40.47 90 HIS A N 1
ATOM 699 C CA . HIS A 1 90 ? 1.256 15.350 10.530 1.00 40.47 90 HIS A CA 1
ATOM 700 C C . HIS A 1 90 ? 2.314 14.760 9.583 1.00 40.47 90 HIS A C 1
ATOM 702 O O . HIS A 1 90 ? 3.506 14.895 9.875 1.00 40.47 90 HIS A O 1
ATOM 708 N N . ASN A 1 91 ? 1.918 14.124 8.476 1.00 40.81 91 ASN A N 1
ATOM 709 C CA . ASN A 1 91 ? 2.825 13.616 7.430 1.00 40.81 91 ASN A CA 1
ATOM 710 C C . ASN A 1 91 ? 3.495 12.253 7.675 1.00 40.81 91 ASN A C 1
ATOM 712 O O . ASN A 1 91 ? 4.672 12.073 7.351 1.00 40.81 91 ASN A O 1
ATOM 716 N N . LEU A 1 92 ? 2.767 11.261 8.203 1.00 47.75 92 LEU A N 1
ATOM 717 C CA . LEU A 1 92 ? 3.256 9.877 8.194 1.00 47.75 92 LEU A CA 1
ATOM 718 C C . LEU A 1 92 ? 2.921 9.206 6.852 1.00 47.75 92 LEU A C 1
ATOM 720 O O . LEU A 1 92 ? 1.753 9.084 6.497 1.00 47.75 92 LEU A O 1
ATOM 724 N N . VAL A 1 93 ? 3.943 8.743 6.130 1.00 50.16 93 VAL A N 1
ATOM 725 C CA . VAL A 1 93 ? 3.797 7.948 4.901 1.00 50.16 93 VAL A CA 1
ATOM 726 C C . VAL A 1 93 ? 3.864 6.467 5.259 1.00 50.16 93 VAL A C 1
ATOM 728 O O . VAL A 1 93 ? 4.903 5.997 5.720 1.00 50.16 93 VAL A O 1
ATOM 731 N N . LEU A 1 94 ? 2.774 5.726 5.038 1.00 56.22 94 LEU A N 1
ATOM 732 C CA . LEU A 1 94 ? 2.740 4.266 5.177 1.00 56.22 94 LEU A CA 1
ATOM 733 C C . LEU A 1 94 ? 2.247 3.602 3.885 1.00 56.22 94 LEU A C 1
ATOM 735 O O . LEU A 1 94 ? 1.497 4.225 3.128 1.00 56.22 94 LEU A O 1
ATOM 739 N N . PRO A 1 95 ? 2.624 2.335 3.640 1.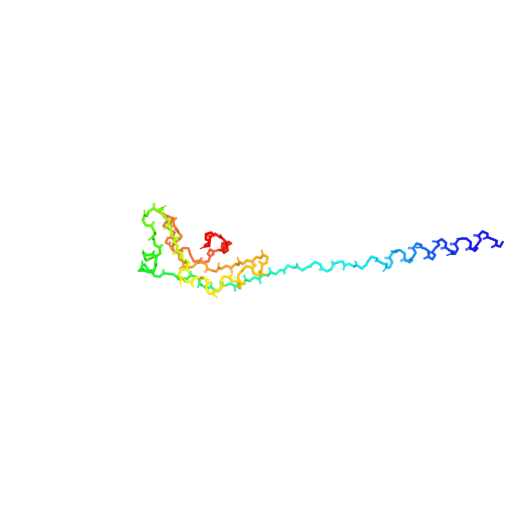00 55.16 95 PRO A N 1
ATOM 740 C CA . PRO A 1 95 ? 2.062 1.565 2.541 1.00 55.16 95 PRO A CA 1
ATOM 741 C C . PRO A 1 95 ? 0.547 1.405 2.712 1.00 55.16 95 PRO A C 1
ATOM 743 O O . PRO A 1 95 ? 0.087 0.937 3.753 1.00 55.16 95 PRO A O 1
ATOM 746 N N . MET A 1 96 ? -0.238 1.741 1.684 1.00 57.47 96 MET A N 1
ATOM 747 C CA . MET A 1 96 ? -1.710 1.657 1.742 1.00 57.47 96 MET A CA 1
ATOM 748 C C . MET A 1 96 ? -2.222 0.239 2.045 1.00 57.47 96 MET A C 1
ATOM 750 O O . MET A 1 96 ? -3.266 0.080 2.672 1.00 57.47 96 MET A O 1
ATOM 754 N N . HIS A 1 97 ? -1.461 -0.800 1.684 1.00 59.47 97 HIS A N 1
ATOM 755 C CA . HIS A 1 97 ? -1.789 -2.187 2.027 1.00 59.47 97 HIS A CA 1
ATOM 756 C C . HIS A 1 97 ? -1.747 -2.478 3.541 1.00 59.47 97 HIS A C 1
ATOM 758 O O . HIS A 1 97 ? -2.193 -3.534 3.953 1.00 59.47 97 HIS A O 1
ATOM 764 N N . TRP A 1 98 ? -1.232 -1.572 4.385 1.00 53.03 98 TRP A N 1
ATOM 765 C CA . TRP A 1 98 ? -1.351 -1.667 5.852 1.00 53.03 98 TRP A CA 1
ATOM 766 C C . TRP A 1 98 ? -2.672 -1.096 6.387 1.00 53.03 98 TRP A C 1
ATOM 768 O O . TRP A 1 98 ? -2.989 -1.280 7.560 1.00 53.03 98 TRP A O 1
ATOM 778 N N . LEU A 1 99 ? -3.426 -0.375 5.550 1.00 53.34 99 LEU A N 1
ATOM 779 C CA . LEU A 1 99 ? -4.756 0.169 5.858 1.00 53.34 99 LEU A CA 1
ATOM 780 C C . LEU A 1 99 ? -5.891 -0.679 5.272 1.00 53.34 99 LEU A C 1
ATOM 782 O O . LEU A 1 99 ? -7.055 -0.475 5.622 1.00 53.34 99 LEU A O 1
ATOM 786 N N . LEU A 1 100 ? -5.552 -1.608 4.382 1.00 50.75 100 LEU A N 1
ATOM 787 C CA . LEU A 1 100 ? -6.455 -2.595 3.809 1.00 50.75 100 LEU A CA 1
ATOM 788 C C . LEU A 1 100 ? -6.176 -3.948 4.493 1.00 50.75 100 LEU A C 1
ATOM 790 O O . LEU A 1 100 ? -5.011 -4.240 4.757 1.00 50.75 100 LEU A O 1
ATOM 794 N N . PRO A 1 101 ? -7.207 -4.734 4.844 1.00 50.53 101 PRO A N 1
ATOM 795 C CA . PRO A 1 101 ? -7.024 -6.069 5.412 1.00 50.53 101 PRO A CA 1
ATOM 796 C C . PRO A 1 101 ? -6.376 -7.049 4.426 1.00 50.53 101 PRO A C 1
ATOM 798 O O . PRO A 1 101 ? -6.589 -6.896 3.196 1.00 50.53 101 PRO A O 1
#

Foldseek 3Di:
DVVVVVVVVVVVVVVVVVVPPDPDPDDFFEAEAEEDDDDPVRQVVQQDPVVRDGHPCVPCVVVVCVLVVGPFYWYFYPYDPPPPPPPPDGGDTDTCVVNHD

Organism: NCBI:txid869213

pLDDT: mean 75.74, std 15.91, range [38.53, 92.81]

InterPro domains:
  IPR019079 Capsule synthesis protein, CapA [PF09587] (30-83)

Sequence (101 aa):
MALKKWLVVFIVFIVSNGLLYAQEAASVSLVFVGDVMGHGTQIKSAFVPETKQYSYEGCFKYVRNIFEEADFTIANLEVTLAGLHLKGIHNLVLPMHWLLP

Radius of gyration: 26.89 Å; chains: 1; bounding box: 59×33×70 Å